Protein AF-A0A971UPS3-F1 (afdb_monomer)

Nearest PDB structures (foldseek):
  6zqg-assembly1_JL  TM=7.542E-01  e=6.978E-01  Saccharomyces cerevisiae S288C
  1p33-assembly1_A  TM=5.553E-01  e=1.503E+00  Leishmania tarentolae
  5gvx-assembly1_A  TM=5.054E-01  e=3.037E+00  Mycobacterium tuberculosis H37Rv
  3h4v-assembly1_D  TM=4.630E-01  e=6.543E+00  Leishmania major
  3h4v-assembly1_C  TM=4.692E-01  e=7.927E+00  Leishmania major

Structure (mmCIF, N/CA/C/O backbone):
data_AF-A0A971UPS3-F1
#
_entry.id   AF-A0A971UPS3-F1
#
loop_
_atom_site.group_PDB
_atom_site.id
_atom_site.type_symbol
_atom_site.label_atom_id
_atom_site.label_alt_id
_atom_site.label_comp_id
_atom_site.label_asym_id
_atom_site.label_entity_id
_atom_site.label_seq_id
_atom_site.pdbx_PDB_ins_code
_atom_site.Cartn_x
_atom_site.Cartn_y
_atom_site.Cartn_z
_atom_site.occupancy
_atom_site.B_iso_or_equiv
_atom_site.auth_seq_id
_atom_site.auth_comp_id
_atom_site.auth_asym_id
_atom_site.auth_atom_id
_atom_site.pdbx_PDB_model_num
ATOM 1 N N . MET A 1 1 ? -4.424 -15.829 -7.788 1.00 66.88 1 MET A N 1
ATOM 2 C CA . MET A 1 1 ? -3.510 -15.571 -6.658 1.00 66.88 1 MET A CA 1
ATOM 3 C C . MET A 1 1 ? -4.340 -14.920 -5.550 1.00 66.88 1 MET A C 1
ATOM 5 O O . MET A 1 1 ? -5.560 -14.908 -5.684 1.00 66.88 1 MET A O 1
ATOM 9 N N . ALA A 1 2 ? -3.751 -14.462 -4.441 1.00 88.00 2 ALA A N 1
ATOM 10 C CA . ALA A 1 2 ? -4.488 -13.628 -3.484 1.00 88.00 2 ALA A CA 1
ATOM 11 C C . ALA A 1 2 ? -4.676 -12.228 -4.086 1.00 88.00 2 ALA A C 1
ATOM 13 O O . ALA A 1 2 ? -3.744 -11.696 -4.679 1.00 88.00 2 ALA A O 1
ATOM 14 N N . SER A 1 3 ? -5.855 -11.630 -3.940 1.00 95.81 3 SER A N 1
ATOM 15 C CA . SER A 1 3 ? -6.110 -10.264 -4.401 1.00 95.81 3 SER A CA 1
ATOM 16 C C . SER A 1 3 ? -5.423 -9.245 -3.484 1.00 95.81 3 SER A C 1
ATOM 18 O O . SER A 1 3 ? -5.603 -9.269 -2.263 1.00 95.81 3 SER A O 1
ATOM 20 N N . VAL A 1 4 ? -4.629 -8.339 -4.063 1.00 97.50 4 VAL A N 1
ATOM 21 C CA . VAL A 1 4 ? -3.784 -7.408 -3.297 1.00 97.50 4 VAL A CA 1
ATOM 22 C C . VAL A 1 4 ? -4.166 -5.961 -3.584 1.00 97.50 4 VAL A C 1
ATOM 24 O O . VAL A 1 4 ? -4.222 -5.533 -4.736 1.00 97.50 4 VAL A O 1
ATOM 27 N N . ALA A 1 5 ? -4.371 -5.176 -2.529 1.00 97.69 5 ALA A N 1
ATOM 28 C CA . ALA A 1 5 ? -4.416 -3.721 -2.602 1.00 97.69 5 ALA A CA 1
ATOM 29 C C . ALA A 1 5 ? -3.093 -3.111 -2.133 1.00 97.69 5 ALA A C 1
ATOM 31 O O . ALA A 1 5 ? -2.608 -3.452 -1.056 1.00 97.69 5 ALA A O 1
ATOM 32 N N . ILE A 1 6 ? -2.546 -2.167 -2.900 1.00 97.62 6 ILE A N 1
ATOM 33 C CA . ILE A 1 6 ? -1.357 -1.392 -2.524 1.00 97.62 6 ILE A CA 1
ATOM 34 C C . ILE A 1 6 ? -1.739 0.070 -2.315 1.00 97.62 6 ILE A C 1
ATOM 36 O O . ILE A 1 6 ? -2.216 0.735 -3.231 1.00 97.62 6 ILE A O 1
ATOM 40 N N . LEU A 1 7 ? -1.483 0.581 -1.112 1.00 96.75 7 LEU A N 1
ATOM 41 C CA . LEU A 1 7 ? -1.609 1.987 -0.750 1.00 96.75 7 LEU A CA 1
ATOM 42 C C . LEU A 1 7 ? -0.218 2.549 -0.448 1.00 96.75 7 LEU A C 1
ATOM 44 O O . LEU A 1 7 ? 0.436 2.138 0.513 1.00 96.75 7 LEU A O 1
ATOM 48 N N . THR A 1 8 ? 0.209 3.549 -1.218 1.00 94.94 8 THR A N 1
ATOM 49 C CA . THR A 1 8 ? 1.500 4.236 -1.015 1.00 94.94 8 THR A CA 1
ATOM 50 C C . THR A 1 8 ? 1.432 5.400 -0.016 1.00 94.94 8 THR A C 1
ATOM 52 O O . THR A 1 8 ? 2.394 6.142 0.196 1.00 94.94 8 THR A O 1
ATOM 55 N N . SER A 1 9 ? 0.266 5.585 0.605 1.00 92.44 9 SER A N 1
ATOM 56 C CA . SER A 1 9 ? -0.029 6.630 1.578 1.00 92.44 9 SER A CA 1
ATOM 57 C C . SER A 1 9 ? -1.158 6.184 2.504 1.00 92.44 9 SER A C 1
ATOM 59 O O . SER A 1 9 ? -2.043 5.434 2.105 1.00 92.44 9 SER A O 1
ATOM 61 N N . THR A 1 10 ? -1.184 6.712 3.728 1.00 91.94 10 THR A N 1
ATOM 62 C CA . THR A 1 10 ? -2.309 6.531 4.660 1.00 91.94 10 THR A CA 1
ATOM 63 C C . THR A 1 10 ? -3.476 7.487 4.387 1.00 91.94 10 THR A C 1
ATOM 65 O O . THR A 1 10 ? -4.522 7.356 5.015 1.00 91.94 10 THR A O 1
ATOM 68 N N . SER A 1 11 ? -3.335 8.443 3.458 1.00 91.62 11 SER A N 1
ATOM 69 C CA . SER A 1 11 ? -4.358 9.461 3.145 1.00 91.62 11 SER A CA 1
ATOM 70 C C . SER A 1 11 ? -5.761 8.910 2.878 1.00 91.62 11 SER A C 1
ATOM 72 O O . SER A 1 11 ? -6.690 9.423 3.503 1.00 91.62 11 SER A O 1
ATOM 74 N N . PRO A 1 12 ? -5.939 7.840 2.080 1.00 91.50 12 PRO A N 1
ATOM 75 C CA . PRO A 1 12 ? -7.271 7.294 1.812 1.00 91.50 12 PRO A CA 1
ATOM 76 C C . PRO A 1 12 ? -7.968 6.740 3.067 1.00 91.50 12 PRO A C 1
ATOM 78 O O . PRO A 1 12 ? -9.193 6.696 3.143 1.00 91.50 12 PRO A O 1
ATOM 81 N N . LEU A 1 13 ? -7.189 6.363 4.087 1.00 92.12 13 LEU A N 1
ATOM 82 C CA . LEU A 1 13 ? -7.681 5.831 5.362 1.00 92.12 13 LEU A CA 1
ATOM 83 C C . LEU A 1 13 ? -7.949 6.925 6.402 1.00 92.12 13 LEU A C 1
ATOM 85 O O . LEU A 1 13 ? -8.331 6.620 7.528 1.00 92.12 13 LEU A O 1
ATOM 89 N N . ARG A 1 14 ? -7.725 8.200 6.078 1.00 89.50 14 ARG A N 1
ATOM 90 C CA . ARG A 1 14 ? -7.933 9.323 7.000 1.00 89.50 14 ARG A CA 1
ATOM 91 C C . ARG A 1 14 ? -9.199 10.084 6.639 1.00 89.50 14 ARG A C 1
ATOM 93 O O . ARG A 1 14 ? -9.585 10.150 5.478 1.00 89.50 14 ARG A O 1
ATOM 100 N N . LYS A 1 15 ? -9.827 10.681 7.647 1.00 89.12 15 LYS A N 1
ATOM 101 C CA . LYS A 1 15 ? -10.927 11.631 7.498 1.00 89.12 15 LYS A CA 1
ATOM 102 C C . LYS A 1 15 ? -10.721 12.782 8.468 1.00 89.12 15 LYS A C 1
ATOM 104 O O . LYS A 1 15 ? -10.575 12.562 9.673 1.00 89.12 15 LYS A O 1
ATOM 109 N N . THR A 1 16 ? -10.731 14.003 7.959 1.00 86.19 16 THR A N 1
ATOM 110 C CA . THR A 1 16 ? -10.730 15.195 8.799 1.00 86.19 16 THR A CA 1
ATOM 111 C C . THR A 1 16 ? -12.145 15.535 9.258 1.00 86.19 16 THR A C 1
ATOM 113 O O . THR A 1 16 ? -13.111 15.474 8.501 1.00 86.19 16 THR A O 1
ATOM 116 N N . SER A 1 17 ? -12.268 15.891 10.534 1.00 82.31 17 SER A N 1
ATOM 117 C CA . SER A 1 17 ? -13.485 16.402 11.157 1.00 82.31 17 SER A CA 1
ATOM 118 C C . SER A 1 17 ? -13.168 17.755 11.779 1.00 82.31 17 SER A C 1
ATOM 120 O O . SER A 1 17 ? -12.244 17.847 12.586 1.00 82.31 17 SER A O 1
ATOM 122 N N . SER A 1 18 ? -13.956 18.781 11.458 1.00 81.50 18 SER A N 1
ATOM 123 C CA . SER A 1 18 ? -13.909 20.072 12.149 1.00 81.50 18 SER A CA 1
ATOM 124 C C . SER A 1 18 ? -15.137 20.213 13.040 1.00 81.50 18 SER A C 1
ATOM 126 O O . SER A 1 18 ? -16.261 20.028 12.579 1.00 81.50 18 SER A O 1
ATOM 128 N N . GLN A 1 19 ? -14.929 20.489 14.326 1.00 75.19 19 GLN A N 1
ATOM 129 C CA . GLN A 1 19 ? -16.011 20.769 15.268 1.00 75.19 19 GLN A CA 1
ATOM 130 C C . GLN A 1 19 ? -15.560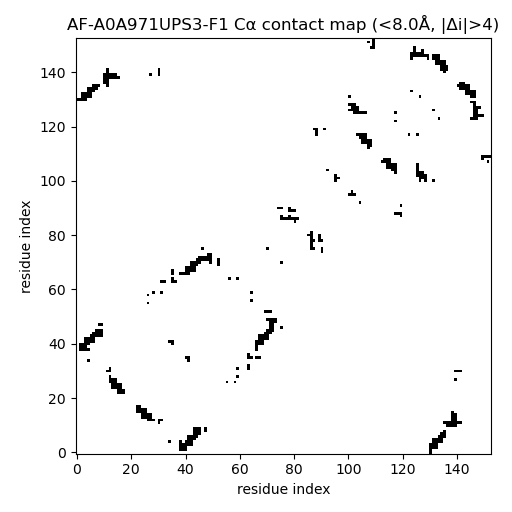 21.880 16.218 1.00 75.19 19 GLN A C 1
ATOM 132 O O . GLN A 1 19 ? -14.520 21.758 16.863 1.00 75.19 19 GLN A O 1
ATOM 137 N N . GLY A 1 20 ? -16.326 22.975 16.280 1.00 78.94 20 GLY A N 1
ATOM 138 C CA . GLY A 1 20 ? -16.027 24.112 17.160 1.00 78.94 20 GLY A CA 1
ATOM 139 C C . GLY A 1 20 ? -14.689 24.806 16.868 1.00 78.94 20 GLY A C 1
ATOM 140 O O . GLY A 1 20 ? -14.011 25.219 17.799 1.00 78.94 20 GLY A O 1
ATOM 141 N N . GLY A 1 21 ? -14.267 24.873 15.599 1.00 84.44 21 GLY A N 1
ATOM 142 C CA . GLY A 1 21 ? -12.988 25.481 15.199 1.00 84.44 21 GLY A CA 1
ATOM 143 C C . GLY A 1 21 ? -11.755 24.589 15.397 1.00 84.44 21 GLY A C 1
ATOM 144 O O . GLY A 1 21 ? -10.657 24.983 15.014 1.00 84.44 21 GLY A O 1
ATOM 145 N N . VAL A 1 22 ? -11.918 23.377 15.941 1.00 82.38 22 VAL A N 1
ATOM 146 C CA . VAL A 1 22 ? -10.832 22.401 16.091 1.00 82.38 22 VAL A CA 1
ATOM 147 C C . VAL A 1 22 ? -10.902 21.363 14.977 1.00 82.38 22 VAL A C 1
ATOM 149 O O . VAL A 1 22 ? -11.868 20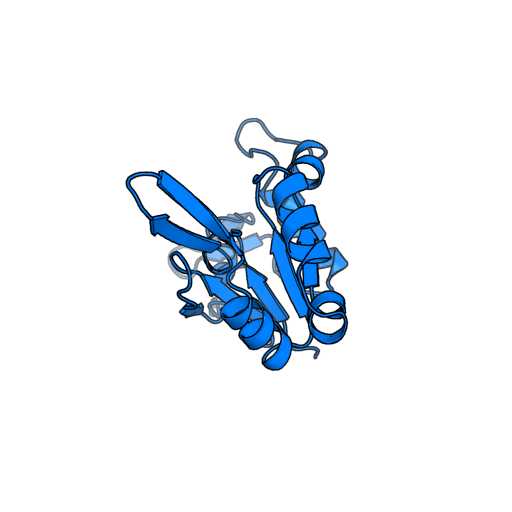.604 14.870 1.00 82.38 22 VAL A O 1
ATOM 152 N N . THR A 1 23 ? -9.833 21.285 14.190 1.00 82.69 23 THR A N 1
ATOM 153 C CA . THR A 1 23 ? -9.646 20.280 13.140 1.00 82.69 23 THR A CA 1
ATOM 154 C C . THR A 1 23 ? -8.948 19.050 13.717 1.00 82.69 23 THR A C 1
ATOM 156 O O . THR A 1 23 ? -7.835 19.144 14.229 1.00 82.69 23 THR A O 1
ATOM 159 N N . LYS A 1 24 ? -9.589 17.878 13.638 1.00 84.00 24 LYS A N 1
ATOM 160 C CA . LYS A 1 24 ? -9.014 16.591 14.059 1.00 84.00 24 LYS A CA 1
ATOM 161 C C . LYS A 1 24 ? -8.987 15.614 12.889 1.00 84.00 24 LYS A C 1
ATOM 163 O O . LYS A 1 24 ? -10.015 15.394 12.251 1.00 84.00 24 LYS A O 1
ATOM 168 N N . GLN A 1 25 ? -7.842 14.976 12.660 1.00 82.12 25 GLN A N 1
ATOM 169 C CA . GLN A 1 25 ? -7.757 13.807 11.784 1.00 82.12 25 GLN A CA 1
ATOM 170 C C . GLN A 1 25 ? -8.181 12.552 12.548 1.00 82.12 25 GLN A C 1
ATOM 172 O O . GLN A 1 25 ? -7.775 12.338 13.690 1.00 82.12 25 GLN A O 1
ATOM 177 N N . ARG A 1 26 ? -9.019 11.729 11.918 1.00 87.31 26 ARG A N 1
ATOM 178 C CA . ARG A 1 26 ? -9.491 10.442 12.437 1.00 87.31 26 ARG A CA 1
ATOM 179 C C . ARG A 1 26 ? -9.292 9.350 11.391 1.00 87.31 26 ARG A C 1
ATOM 181 O O . ARG A 1 26 ? -9.195 9.633 10.197 1.00 87.31 26 ARG A O 1
ATOM 188 N N . LEU A 1 27 ? -9.255 8.100 11.843 1.00 90.12 27 LEU A N 1
ATOM 189 C CA . LEU A 1 27 ? -9.316 6.934 10.967 1.00 90.12 27 LEU A CA 1
ATOM 190 C C . LEU A 1 27 ? -10.698 6.852 10.308 1.00 90.12 27 LEU A C 1
ATOM 192 O O . LEU A 1 27 ? -11.722 6.929 10.987 1.00 90.12 27 LEU A O 1
ATOM 196 N N . ASN A 1 28 ? -10.722 6.661 8.995 1.00 92.19 28 ASN A N 1
ATOM 197 C CA . ASN A 1 28 ? -11.921 6.287 8.267 1.00 92.19 28 ASN A CA 1
ATOM 198 C C . ASN A 1 28 ? -12.091 4.761 8.332 1.00 92.19 28 ASN A C 1
ATOM 200 O O . ASN A 1 28 ? -11.529 4.028 7.518 1.00 92.19 28 ASN A O 1
ATOM 204 N N . ILE A 1 29 ? -12.830 4.295 9.342 1.00 91.62 29 ILE A N 1
ATOM 205 C CA . ILE A 1 29 ? -13.071 2.864 9.570 1.00 91.62 29 ILE A CA 1
ATOM 206 C C . ILE A 1 29 ? -13.818 2.246 8.384 1.00 91.62 29 ILE A C 1
ATOM 208 O O . ILE A 1 29 ? -13.446 1.158 7.956 1.00 91.62 29 ILE A O 1
ATOM 212 N N . ASP A 1 30 ? -14.791 2.953 7.807 1.00 91.94 30 ASP A N 1
ATOM 213 C CA . ASP A 1 30 ? -15.592 2.447 6.688 1.00 91.94 30 ASP A CA 1
ATOM 214 C C . ASP A 1 30 ? -14.719 2.167 5.461 1.00 91.94 30 ASP A C 1
ATOM 216 O O . ASP A 1 30 ? -14.786 1.084 4.884 1.00 91.94 30 ASP A O 1
ATOM 220 N N . ALA A 1 31 ? -13.825 3.098 5.110 1.00 93.44 31 ALA A N 1
ATOM 221 C CA . ALA A 1 31 ? -12.882 2.904 4.008 1.00 93.44 31 ALA A CA 1
ATOM 222 C C . ALA A 1 31 ? -11.931 1.722 4.263 1.00 93.44 31 ALA A C 1
ATOM 224 O O . ALA A 1 31 ? -11.594 0.975 3.343 1.00 93.44 31 ALA A O 1
ATOM 225 N N . ALA A 1 32 ? -11.504 1.530 5.513 1.00 93.94 32 ALA A N 1
ATOM 226 C CA . ALA A 1 32 ? -10.629 0.421 5.856 1.00 93.94 32 ALA A CA 1
ATOM 227 C C . ALA A 1 32 ? -11.353 -0.938 5.829 1.00 93.94 32 ALA A C 1
ATOM 229 O O . ALA A 1 32 ? -10.803 -1.927 5.347 1.00 93.94 32 ALA A O 1
ATOM 230 N N . ILE A 1 33 ? -12.604 -0.994 6.291 1.00 94.94 33 ILE A N 1
ATOM 231 C CA . ILE A 1 33 ? -13.437 -2.197 6.178 1.00 94.94 33 ILE A CA 1
ATOM 232 C C . ILE A 1 33 ? -13.719 -2.499 4.705 1.00 94.94 33 ILE A C 1
ATOM 234 O O . ILE A 1 33 ? -13.518 -3.628 4.281 1.00 94.94 33 ILE A O 1
ATOM 238 N N . GLN A 1 34 ? -14.060 -1.493 3.896 1.00 95.25 34 GLN A N 1
ATOM 239 C CA . GLN A 1 34 ? -14.310 -1.671 2.464 1.00 95.25 34 GLN A CA 1
ATOM 240 C C . GLN A 1 34 ? -13.104 -2.271 1.726 1.00 95.25 34 GLN A C 1
ATOM 242 O O . GLN A 1 34 ? -13.265 -3.115 0.843 1.00 95.25 34 GLN A O 1
ATOM 247 N N . LEU A 1 35 ? -11.886 -1.844 2.072 1.00 96.19 35 LEU A N 1
ATOM 248 C CA . LEU A 1 35 ? -10.665 -2.432 1.523 1.00 96.19 35 LEU A CA 1
ATOM 249 C C . LEU A 1 35 ? -10.450 -3.856 2.021 1.00 96.19 35 LEU A C 1
ATOM 251 O O . LEU A 1 35 ? -10.132 -4.727 1.215 1.00 96.19 35 LEU A O 1
ATOM 255 N N . ALA A 1 36 ? -10.645 -4.094 3.318 1.00 96.31 36 ALA A N 1
ATOM 256 C CA . ALA A 1 36 ? -10.550 -5.432 3.866 1.00 96.31 36 ALA A CA 1
ATOM 257 C C . ALA A 1 36 ? -11.547 -6.375 3.192 1.00 96.31 36 ALA A C 1
ATOM 259 O O . ALA A 1 36 ? -11.143 -7.448 2.795 1.00 96.31 36 ALA A O 1
ATOM 260 N N . ASP A 1 37 ? -12.802 -5.992 2.986 1.00 96.12 37 ASP A N 1
ATOM 261 C CA . ASP A 1 37 ? -13.809 -6.869 2.380 1.00 96.12 37 ASP A CA 1
ATOM 262 C C . ASP A 1 37 ? -13.505 -7.192 0.911 1.00 96.12 37 ASP A C 1
ATOM 264 O O . ASP A 1 37 ? -13.796 -8.295 0.448 1.00 96.12 37 ASP A O 1
ATOM 268 N N . LYS A 1 38 ? -12.892 -6.249 0.185 1.00 96.62 38 LYS A N 1
ATOM 269 C CA . LYS A 1 38 ? -12.618 -6.369 -1.253 1.00 96.62 38 LYS A CA 1
ATOM 270 C C . LYS A 1 38 ? -11.327 -7.123 -1.588 1.00 96.62 38 LYS A C 1
ATOM 272 O O . LYS A 1 38 ? -11.236 -7.662 -2.687 1.00 96.62 38 LYS A O 1
ATOM 277 N N . PHE A 1 39 ? -10.340 -7.124 -0.695 1.00 97.50 39 PHE A N 1
ATOM 278 C CA . PHE A 1 39 ? -9.011 -7.679 -0.962 1.00 97.50 39 PHE A CA 1
ATOM 279 C C . PHE A 1 39 ? -8.590 -8.681 0.110 1.00 97.50 39 PHE A C 1
ATOM 281 O O . PHE A 1 39 ? -8.926 -8.538 1.286 1.00 97.50 39 PHE A O 1
ATOM 288 N N . ASP A 1 40 ? -7.814 -9.685 -0.285 1.00 97.19 40 ASP A N 1
ATOM 289 C CA . ASP A 1 40 ? -7.258 -10.674 0.642 1.00 97.19 40 ASP A CA 1
ATOM 290 C C . ASP A 1 40 ? -6.101 -10.080 1.455 1.00 97.19 40 ASP A C 1
ATOM 292 O O . ASP A 1 40 ? -5.946 -10.367 2.646 1.00 97.19 40 ASP A O 1
ATOM 296 N N . VAL A 1 41 ? -5.308 -9.213 0.814 1.00 97.88 41 VAL A N 1
ATOM 297 C CA . VAL A 1 41 ? -4.184 -8.498 1.425 1.00 97.88 41 VAL A CA 1
ATOM 298 C C . VAL A 1 41 ? -4.265 -7.011 1.096 1.00 97.88 41 VAL A C 1
ATOM 300 O O . VAL A 1 41 ? -4.432 -6.618 -0.057 1.00 97.88 41 VAL A O 1
ATOM 303 N N . VAL A 1 42 ? -4.092 -6.166 2.112 1.00 98.00 42 VAL A N 1
ATOM 304 C CA . VAL A 1 42 ? -4.007 -4.709 1.973 1.00 98.00 42 VAL A CA 1
ATOM 305 C C . VAL A 1 42 ? -2.652 -4.241 2.488 1.00 98.00 42 VAL A C 1
ATOM 307 O O . VAL A 1 42 ? -2.407 -4.189 3.693 1.00 98.00 42 VAL A O 1
ATOM 310 N N . ILE A 1 43 ? -1.758 -3.893 1.570 1.00 98.12 43 ILE A N 1
ATOM 311 C CA . ILE A 1 43 ? -0.434 -3.356 1.870 1.00 98.12 43 ILE A CA 1
ATOM 312 C C . ILE A 1 43 ? -0.550 -1.840 1.963 1.00 98.12 43 ILE A C 1
ATOM 314 O O . ILE A 1 43 ? -0.961 -1.182 1.009 1.00 98.12 43 ILE A O 1
ATOM 318 N N . VAL A 1 44 ? -0.165 -1.270 3.100 1.00 97.31 44 VAL A N 1
ATOM 319 C CA . VAL A 1 44 ? -0.109 0.180 3.291 1.00 97.31 44 VAL A CA 1
ATOM 320 C C . VAL A 1 44 ? 1.289 0.541 3.749 1.00 97.31 44 VAL A C 1
ATOM 322 O O . VAL A 1 44 ? 1.707 0.170 4.849 1.00 97.31 44 VAL A O 1
ATOM 325 N N . ALA A 1 45 ? 2.005 1.288 2.917 1.00 96.31 45 ALA A N 1
ATOM 326 C CA . ALA A 1 45 ? 3.361 1.694 3.228 1.00 96.31 45 ALA A CA 1
ATOM 327 C C . ALA A 1 45 ? 3.601 3.158 2.882 1.00 96.31 45 ALA A C 1
ATOM 329 O O . ALA A 1 45 ? 3.214 3.631 1.817 1.00 96.31 45 ALA A O 1
ATOM 330 N N . SER A 1 46 ? 4.216 3.899 3.803 1.00 92.88 46 SER A N 1
ATOM 331 C CA . SER A 1 46 ? 4.614 5.290 3.571 1.00 92.88 46 SER A CA 1
ATOM 332 C C . SER A 1 46 ? 5.644 5.762 4.599 1.00 92.88 46 SER A C 1
ATOM 334 O O . SER A 1 46 ? 5.912 5.084 5.586 1.00 92.88 46 SER A O 1
ATOM 336 N N . THR A 1 47 ? 6.171 6.973 4.416 1.00 91.88 47 THR A N 1
ATOM 337 C CA . THR A 1 47 ? 7.082 7.633 5.371 1.00 91.88 47 THR A CA 1
ATOM 338 C C . THR A 1 47 ? 6.360 8.328 6.538 1.00 91.88 47 THR A C 1
ATOM 340 O O . THR A 1 47 ? 6.980 9.068 7.316 1.00 91.88 47 THR A O 1
ATOM 343 N N . ALA A 1 48 ? 5.048 8.106 6.687 1.00 91.25 48 ALA A N 1
ATOM 344 C CA . ALA A 1 48 ? 4.302 8.524 7.870 1.00 91.25 48 ALA A CA 1
ATOM 345 C C . ALA A 1 48 ? 4.883 7.877 9.140 1.00 91.25 48 ALA A C 1
ATOM 347 O O . ALA A 1 48 ? 5.470 6.798 9.085 1.00 91.25 48 ALA A O 1
ATOM 348 N N . ALA A 1 49 ? 4.738 8.561 10.275 1.00 92.62 49 ALA A N 1
ATOM 349 C CA . ALA A 1 49 ? 5.243 8.077 11.557 1.00 92.62 49 ALA A CA 1
ATOM 350 C C . ALA A 1 49 ? 4.619 6.714 11.914 1.00 92.62 49 ALA A C 1
ATOM 352 O O . ALA A 1 49 ? 3.449 6.476 11.599 1.00 92.62 49 ALA A O 1
ATOM 353 N N . ASP A 1 50 ? 5.392 5.825 12.540 1.00 93.62 50 ASP A N 1
ATOM 354 C CA . ASP A 1 50 ? 4.962 4.450 12.833 1.00 93.62 50 ASP A CA 1
ATOM 355 C C . ASP A 1 50 ? 3.720 4.426 13.739 1.00 93.62 50 ASP A C 1
ATOM 357 O O . ASP A 1 50 ? 2.829 3.596 13.565 1.00 93.62 50 ASP A O 1
ATOM 361 N N . GLU A 1 51 ? 3.582 5.426 14.611 1.00 93.94 51 GLU A N 1
ATOM 362 C CA . GLU A 1 51 ? 2.435 5.614 15.498 1.00 93.94 51 GLU A CA 1
ATOM 363 C C . GLU A 1 51 ? 1.116 5.768 14.729 1.00 93.94 51 GLU A C 1
ATOM 365 O O . GLU A 1 51 ? 0.059 5.391 15.236 1.00 93.94 51 GLU A O 1
ATOM 370 N N . VAL A 1 52 ? 1.150 6.289 13.495 1.00 91.38 52 VAL A N 1
ATOM 371 C CA . VAL A 1 52 ? -0.038 6.365 12.629 1.00 91.38 52 VAL A CA 1
ATOM 372 C C . VAL A 1 52 ? -0.509 4.961 12.266 1.00 91.38 52 VAL A C 1
ATOM 374 O O . VAL A 1 52 ? -1.704 4.679 12.312 1.00 91.38 52 VAL A O 1
ATOM 377 N N . PHE A 1 53 ? 0.417 4.067 11.929 1.00 93.81 53 PHE A N 1
ATOM 378 C CA . PHE A 1 53 ? 0.105 2.689 11.563 1.00 93.81 53 PHE A CA 1
ATOM 379 C C . PHE A 1 53 ? -0.337 1.871 12.773 1.00 93.81 53 PHE A C 1
ATOM 381 O O . PHE A 1 53 ? -1.335 1.156 12.687 1.00 93.81 53 PHE A O 1
ATOM 388 N N . ASP A 1 54 ? 0.325 2.048 13.916 1.00 94.25 54 ASP A N 1
ATOM 389 C CA . ASP A 1 54 ? -0.097 1.452 15.185 1.00 94.25 54 ASP A CA 1
ATOM 390 C C . ASP A 1 54 ? -1.505 1.905 15.573 1.00 94.25 54 ASP A C 1
ATOM 392 O O . ASP A 1 54 ? -2.340 1.091 15.984 1.00 94.25 54 ASP A O 1
ATOM 396 N N . HIS A 1 55 ? -1.797 3.199 15.413 1.00 92.25 55 HIS A N 1
ATOM 397 C CA . HIS A 1 55 ? -3.123 3.743 15.658 1.00 92.25 55 HIS A CA 1
ATOM 398 C C . HIS A 1 55 ? -4.165 3.109 14.732 1.00 92.25 55 HIS A C 1
ATOM 400 O O . HIS A 1 55 ? -5.218 2.688 15.213 1.00 92.25 55 HIS A O 1
ATOM 406 N N . ILE A 1 56 ? -3.876 2.981 13.432 1.00 92.38 56 ILE A N 1
ATOM 407 C CA . ILE A 1 56 ? -4.773 2.305 12.486 1.00 92.38 56 ILE A CA 1
ATOM 408 C C . ILE A 1 56 ? -5.004 0.859 12.935 1.00 92.38 56 ILE A C 1
ATOM 410 O O . ILE A 1 56 ? -6.143 0.459 13.168 1.00 92.38 56 ILE A O 1
ATOM 414 N N . ALA A 1 57 ? -3.932 0.089 13.127 1.00 94.06 57 ALA A N 1
ATOM 415 C CA . ALA A 1 57 ? -4.008 -1.323 13.474 1.00 94.06 57 ALA A CA 1
ATOM 416 C C . ALA A 1 57 ? -4.841 -1.561 14.739 1.00 94.06 57 ALA A C 1
ATOM 418 O O . ALA A 1 57 ? -5.710 -2.430 14.738 1.00 94.06 57 ALA A O 1
ATOM 419 N N . ARG A 1 58 ? -4.634 -0.772 15.802 1.00 94.31 58 ARG A N 1
ATOM 420 C CA . ARG A 1 58 ? -5.356 -0.922 17.079 1.00 94.31 58 ARG A CA 1
ATOM 421 C C . ARG A 1 58 ? -6.853 -0.634 16.969 1.00 94.31 58 ARG A C 1
ATOM 423 O O . ARG A 1 58 ? -7.620 -1.279 17.680 1.00 94.31 58 ARG A O 1
ATOM 430 N N . ASN A 1 59 ? -7.255 0.277 16.084 1.00 93.75 59 ASN A N 1
ATOM 431 C CA . ASN A 1 59 ? -8.648 0.704 15.928 1.00 93.75 59 ASN A CA 1
ATOM 432 C C . ASN A 1 59 ? -9.429 -0.090 14.867 1.00 93.75 59 ASN A C 1
ATOM 434 O O . ASN A 1 59 ? -10.648 0.034 14.795 1.00 93.75 59 ASN A O 1
ATOM 438 N N . LEU A 1 60 ? -8.766 -0.931 14.064 1.00 93.69 60 LEU A N 1
ATOM 439 C CA . LEU A 1 60 ? -9.457 -1.816 13.125 1.00 93.69 60 LEU A CA 1
ATOM 440 C C . LEU A 1 60 ? -10.085 -3.029 13.831 1.00 93.69 60 LEU A C 1
ATOM 442 O O . LEU A 1 60 ? -9.426 -3.630 14.694 1.00 93.69 60 LEU A O 1
ATOM 446 N N . PRO A 1 61 ? -11.289 -3.471 13.411 1.00 93.50 61 PRO A N 1
ATOM 447 C CA . PRO A 1 61 ? -11.834 -4.771 13.793 1.00 93.50 61 PRO A CA 1
ATOM 448 C C . PRO A 1 61 ? -10.845 -5.896 13.481 1.00 93.50 61 PRO A C 1
ATOM 450 O O . PRO A 1 61 ? -10.134 -5.846 12.475 1.00 93.50 61 PRO A O 1
ATOM 453 N N . ARG A 1 62 ? -10.807 -6.940 14.319 1.00 94.06 62 ARG A N 1
ATOM 454 C CA . ARG A 1 62 ? -9.852 -8.054 14.160 1.00 94.06 62 ARG A CA 1
ATOM 455 C C . ARG A 1 62 ? -9.935 -8.701 12.771 1.00 94.06 62 ARG A C 1
ATOM 457 O O . ARG A 1 62 ? -8.896 -8.998 12.194 1.00 94.06 62 ARG A O 1
ATOM 464 N N . SER A 1 63 ? -11.145 -8.877 12.241 1.00 93.44 63 SER A N 1
ATOM 465 C CA . SER A 1 63 ? -11.406 -9.456 10.914 1.00 93.44 63 SER A CA 1
ATOM 466 C C . SER A 1 63 ? -10.814 -8.639 9.763 1.00 93.44 63 SER A C 1
ATOM 468 O O . SER A 1 63 ? -10.313 -9.219 8.805 1.00 93.44 63 SER A O 1
ATOM 470 N N . ALA A 1 64 ? -10.823 -7.309 9.867 1.00 95.31 64 ALA A N 1
ATOM 471 C CA . ALA A 1 64 ? -10.181 -6.434 8.893 1.00 95.31 64 ALA A CA 1
ATOM 472 C C . ALA A 1 64 ? -8.662 -6.412 9.103 1.00 95.31 64 ALA A C 1
ATOM 474 O O . ALA A 1 64 ? -7.893 -6.604 8.166 1.00 95.31 64 ALA A O 1
ATOM 475 N N . ARG A 1 65 ? -8.219 -6.255 10.358 1.00 95.38 65 ARG A N 1
ATOM 476 C CA . ARG A 1 65 ? -6.808 -6.115 10.750 1.00 95.38 65 ARG A CA 1
ATOM 477 C C . ARG A 1 65 ? -5.909 -7.219 10.197 1.00 95.38 65 ARG A C 1
ATOM 479 O O . ARG A 1 65 ? -4.800 -6.925 9.770 1.00 95.38 65 ARG A O 1
ATOM 486 N N . ILE A 1 66 ? -6.374 -8.470 10.182 1.00 96.25 66 ILE A N 1
ATOM 487 C CA . ILE A 1 66 ? -5.582 -9.612 9.688 1.00 96.25 66 ILE A CA 1
ATOM 488 C C . ILE A 1 66 ? -5.215 -9.510 8.201 1.00 96.25 66 ILE A C 1
ATOM 490 O O . ILE A 1 66 ? -4.231 -10.126 7.783 1.00 96.25 66 ILE A O 1
ATOM 494 N N . ARG A 1 67 ? -5.964 -8.726 7.417 1.00 97.38 67 ARG A N 1
ATOM 495 C CA . ARG A 1 67 ? -5.714 -8.507 5.986 1.00 97.38 67 ARG A CA 1
ATOM 496 C C . ARG A 1 67 ? -4.674 -7.415 5.736 1.00 97.38 67 ARG A C 1
ATOM 498 O O . ARG A 1 67 ? -4.074 -7.374 4.670 1.00 97.38 67 ARG A O 1
ATOM 505 N N . TYR A 1 68 ? -4.420 -6.553 6.719 1.00 97.75 68 TYR A N 1
ATOM 506 C CA . TYR A 1 68 ? -3.502 -5.429 6.567 1.00 97.75 68 TYR A CA 1
ATOM 507 C C . TYR A 1 68 ? -2.040 -5.811 6.806 1.00 97.75 68 TYR A C 1
ATOM 509 O O . TYR A 1 68 ? -1.709 -6.598 7.698 1.00 97.75 68 TYR A O 1
ATOM 517 N N . ARG A 1 69 ? -1.153 -5.200 6.021 1.00 97.75 69 ARG A N 1
ATOM 518 C CA . ARG A 1 69 ? 0.303 -5.210 6.190 1.00 97.75 69 ARG A CA 1
ATOM 519 C C . ARG A 1 69 ? 0.780 -3.763 6.212 1.00 97.75 69 ARG A C 1
ATOM 521 O O . ARG A 1 69 ? 0.557 -3.026 5.254 1.00 97.75 69 ARG A O 1
ATOM 528 N N . PHE A 1 70 ? 1.379 -3.350 7.325 1.00 97.12 70 PHE A N 1
ATOM 529 C CA . PHE A 1 70 ? 1.762 -1.962 7.564 1.00 97.12 70 PHE A CA 1
ATOM 530 C C . PHE A 1 70 ? 3.277 -1.803 7.562 1.00 97.12 70 PHE A C 1
ATOM 532 O O . PHE A 1 70 ? 3.975 -2.518 8.277 1.00 97.12 70 PHE A O 1
ATOM 539 N N . TYR A 1 71 ? 3.760 -0.828 6.798 1.00 96.62 71 TYR A N 1
ATOM 540 C CA . TYR A 1 71 ? 5.179 -0.500 6.698 1.00 96.62 71 TYR A CA 1
ATOM 541 C C . TYR A 1 71 ? 5.360 1.013 6.862 1.00 96.62 71 TYR A C 1
ATOM 543 O O . TYR A 1 71 ? 5.085 1.796 5.949 1.00 96.62 71 TYR A O 1
ATOM 551 N N . GLY A 1 72 ? 5.767 1.429 8.060 1.00 94.31 72 GLY A N 1
ATOM 552 C CA . GLY A 1 72 ? 5.924 2.839 8.405 1.00 94.31 72 GLY A CA 1
ATOM 553 C C . GLY A 1 72 ? 7.330 3.388 8.195 1.00 94.31 72 GLY A C 1
ATOM 554 O O . GLY A 1 72 ? 8.200 2.750 7.597 1.00 94.31 72 GLY A O 1
ATOM 555 N N . ARG A 1 73 ? 7.561 4.608 8.684 1.00 94.19 73 ARG A N 1
ATOM 556 C CA . ARG A 1 73 ? 8.824 5.339 8.528 1.00 94.19 73 ARG A CA 1
ATOM 557 C C . ARG A 1 73 ? 10.050 4.525 8.931 1.00 94.19 73 ARG A C 1
ATOM 559 O O . ARG A 1 73 ? 11.039 4.565 8.199 1.00 94.19 73 ARG A O 1
ATOM 566 N N . SER A 1 74 ? 10.019 3.805 10.055 1.00 93.06 74 SER A N 1
ATOM 567 C CA . SER A 1 74 ? 11.202 3.057 10.511 1.00 93.06 74 SER A CA 1
ATOM 568 C C . SER A 1 74 ? 11.593 1.922 9.568 1.00 93.06 74 SER A C 1
ATOM 570 O O . SER A 1 74 ? 12.770 1.564 9.511 1.00 93.06 74 SER A O 1
ATOM 572 N N . PHE A 1 75 ? 10.644 1.379 8.799 1.00 93.62 75 PHE A N 1
ATOM 573 C CA . PHE A 1 75 ? 10.941 0.381 7.778 1.00 93.62 75 PHE A CA 1
ATOM 574 C C . PHE A 1 75 ? 11.792 0.981 6.653 1.00 93.62 75 PHE A C 1
ATOM 576 O O . PHE A 1 75 ? 12.814 0.404 6.282 1.00 93.62 75 PHE A O 1
ATOM 583 N N . PHE A 1 76 ? 11.406 2.156 6.151 1.00 90.69 76 PHE A N 1
ATOM 584 C CA . PHE A 1 76 ? 12.127 2.845 5.076 1.00 90.69 76 PHE A CA 1
ATOM 585 C C . PHE A 1 76 ? 13.466 3.426 5.544 1.00 90.69 76 PHE A C 1
ATOM 587 O O . PHE A 1 76 ? 14.450 3.343 4.819 1.00 90.69 76 PHE A O 1
ATOM 594 N N . ALA A 1 77 ? 13.542 3.931 6.780 1.00 86.81 77 ALA A N 1
ATOM 595 C CA . ALA A 1 77 ? 14.764 4.520 7.336 1.00 86.81 77 ALA A CA 1
ATOM 596 C C . ALA A 1 77 ? 15.945 3.533 7.443 1.00 86.81 77 ALA A C 1
ATOM 598 O O . ALA A 1 77 ? 17.097 3.951 7.499 1.00 86.81 77 ALA A O 1
ATOM 599 N N . LYS A 1 78 ? 15.672 2.223 7.482 1.00 79.38 78 LYS A N 1
ATOM 600 C CA . LYS A 1 78 ? 16.695 1.165 7.560 1.00 79.38 78 LYS A CA 1
ATOM 601 C C . LYS A 1 78 ? 17.264 0.759 6.196 1.00 79.38 78 LYS A C 1
ATOM 603 O O . LYS A 1 78 ? 18.137 -0.107 6.142 1.00 79.38 78 LYS A O 1
ATOM 608 N N . ARG A 1 79 ? 16.751 1.307 5.092 1.00 79.94 79 ARG A N 1
ATOM 609 C CA . ARG A 1 79 ? 17.130 0.905 3.731 1.00 79.94 79 ARG A CA 1
ATOM 610 C C . ARG A 1 79 ? 18.228 1.819 3.196 1.00 79.94 79 ARG A C 1
ATOM 612 O O . ARG A 1 79 ? 18.249 3.010 3.490 1.00 79.94 79 ARG A O 1
ATOM 619 N N . ARG A 1 80 ? 19.169 1.242 2.440 1.00 65.06 80 ARG A N 1
ATOM 620 C CA . ARG A 1 80 ? 20.260 1.998 1.810 1.00 65.06 80 ARG A CA 1
ATOM 621 C C . ARG A 1 80 ? 19.663 3.022 0.846 1.00 65.06 80 ARG A C 1
ATOM 623 O O . ARG A 1 80 ? 18.938 2.646 -0.067 1.00 65.06 80 ARG A O 1
ATOM 630 N N . SER A 1 81 ? 19.999 4.288 1.056 1.00 60.41 81 SER A N 1
ATOM 631 C CA . SER A 1 81 ? 19.781 5.367 0.101 1.00 60.41 81 SER A CA 1
ATOM 632 C C . SER A 1 81 ? 21.035 5.520 -0.754 1.00 60.41 81 SER A C 1
ATOM 634 O O . SER A 1 81 ? 22.090 5.888 -0.230 1.00 60.41 81 SER A O 1
ATOM 636 N N . ASP A 1 82 ? 20.939 5.266 -2.057 1.00 60.59 82 ASP A N 1
ATOM 637 C CA . ASP A 1 82 ? 21.883 5.880 -2.993 1.00 60.59 82 ASP A CA 1
ATOM 638 C C . ASP A 1 82 ? 21.657 7.403 -2.969 1.00 60.59 82 ASP A C 1
ATOM 640 O O . ASP A 1 82 ? 20.590 7.863 -2.566 1.00 60.59 82 ASP A O 1
ATOM 644 N N . ALA A 1 83 ? 22.619 8.214 -3.421 1.00 58.97 83 ALA A N 1
ATOM 645 C CA . ALA A 1 83 ? 22.539 9.683 -3.337 1.00 58.97 83 ALA A CA 1
ATOM 646 C C . ALA A 1 83 ? 21.261 10.309 -3.958 1.00 58.97 83 ALA A C 1
ATOM 648 O O . ALA A 1 83 ? 20.950 11.461 -3.669 1.00 58.97 83 ALA A O 1
ATOM 649 N N . ASN A 1 84 ? 20.518 9.549 -4.775 1.00 61.03 84 ASN A N 1
ATOM 650 C CA . ASN A 1 84 ? 19.291 9.963 -5.461 1.00 61.03 84 ASN A CA 1
ATOM 651 C C . ASN A 1 84 ? 18.018 9.184 -5.046 1.00 61.03 84 ASN A C 1
ATOM 653 O O . ASN A 1 84 ? 16.952 9.457 -5.599 1.00 61.03 84 ASN A O 1
ATOM 657 N N . ASP A 1 85 ? 18.093 8.224 -4.114 1.00 66.25 85 ASP A N 1
ATOM 658 C CA . ASP A 1 85 ? 16.934 7.468 -3.604 1.00 66.25 85 ASP A CA 1
ATOM 659 C C . ASP A 1 85 ? 16.808 7.688 -2.097 1.00 66.25 85 ASP A C 1
ATOM 661 O O . ASP A 1 85 ? 17.737 7.413 -1.353 1.00 66.25 85 ASP A O 1
ATOM 665 N N . ASP A 1 86 ? 15.647 8.123 -1.613 1.00 72.69 86 ASP A N 1
ATOM 666 C CA . ASP A 1 86 ? 15.391 8.315 -0.177 1.00 72.69 86 ASP A CA 1
ATOM 667 C C . ASP A 1 86 ? 15.081 6.996 0.560 1.00 72.69 86 ASP A C 1
ATOM 669 O O . ASP A 1 86 ? 14.400 6.975 1.587 1.00 72.69 86 ASP A O 1
ATOM 673 N N . GLY A 1 87 ? 15.577 5.884 0.010 1.00 82.62 87 GLY A N 1
ATOM 674 C CA . GLY A 1 87 ? 15.388 4.517 0.485 1.00 82.62 87 GLY A CA 1
ATOM 675 C C . GLY A 1 87 ? 14.003 3.943 0.182 1.00 82.62 87 GLY A C 1
ATOM 676 O O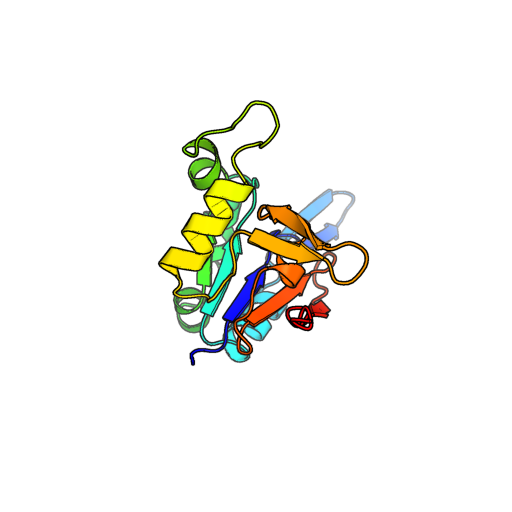 . GLY A 1 87 ? 13.742 2.777 0.498 1.00 82.62 87 GLY A O 1
ATOM 677 N N . ARG A 1 88 ? 13.093 4.721 -0.424 1.00 90.31 88 ARG A N 1
ATOM 678 C CA . ARG A 1 88 ? 11.732 4.261 -0.719 1.00 90.31 88 ARG A CA 1
ATOM 679 C C . ARG A 1 88 ? 11.699 3.239 -1.835 1.00 90.31 88 ARG A C 1
ATOM 681 O O . ARG A 1 88 ? 10.937 2.287 -1.690 1.00 90.31 88 ARG A O 1
ATOM 688 N N . SER A 1 89 ? 12.495 3.382 -2.895 1.00 91.75 89 SER A N 1
ATOM 689 C CA . SER A 1 89 ? 12.489 2.379 -3.967 1.00 91.75 89 SER A CA 1
ATOM 690 C C . SER A 1 89 ? 12.953 1.025 -3.434 1.00 91.75 89 SER A C 1
ATOM 692 O O . SER A 1 89 ? 12.192 0.064 -3.509 1.00 91.75 89 SER A O 1
ATOM 694 N N . SER A 1 90 ? 14.099 0.975 -2.748 1.00 91.12 90 SER A N 1
ATOM 695 C CA . SER A 1 90 ? 14.580 -0.258 -2.102 1.00 91.12 90 SER A CA 1
ATOM 696 C C . SER A 1 90 ? 13.598 -0.827 -1.061 1.00 91.12 90 SER A C 1
ATOM 698 O O . SER A 1 90 ? 13.395 -2.044 -0.962 1.00 91.12 90 SER A O 1
ATOM 700 N N . GLY A 1 91 ? 12.949 0.045 -0.280 1.00 93.81 91 GLY A N 1
ATOM 701 C CA . GLY A 1 91 ? 11.905 -0.361 0.659 1.00 93.81 91 GLY A CA 1
ATOM 702 C C . GLY A 1 91 ? 10.722 -1.026 -0.041 1.00 93.81 91 GLY A C 1
ATOM 703 O O . GLY A 1 91 ? 10.291 -2.100 0.374 1.00 93.81 91 GLY A O 1
ATOM 704 N N . TRP A 1 92 ? 10.229 -0.432 -1.124 1.00 95.44 92 TRP A N 1
ATOM 705 C CA . TRP A 1 92 ? 9.120 -0.983 -1.896 1.00 95.44 92 TRP A CA 1
ATOM 706 C C . TRP A 1 92 ? 9.472 -2.281 -2.611 1.00 95.44 92 TRP A C 1
ATOM 708 O O . TRP A 1 92 ? 8.678 -3.210 -2.534 1.00 95.44 92 TRP A O 1
ATOM 718 N N . GLU A 1 93 ? 10.657 -2.406 -3.210 1.00 94.88 93 GLU A N 1
ATOM 719 C CA . GLU A 1 93 ? 11.119 -3.684 -3.774 1.00 94.88 93 GLU A CA 1
ATOM 720 C C . GLU A 1 93 ? 11.084 -4.800 -2.720 1.00 94.88 93 GLU A C 1
ATOM 722 O O . GLU A 1 93 ? 10.608 -5.905 -2.985 1.00 94.88 93 GLU A O 1
ATOM 727 N N . THR A 1 94 ? 11.514 -4.490 -1.491 1.00 95.00 94 THR A N 1
ATOM 728 C CA . THR A 1 94 ? 11.461 -5.449 -0.381 1.00 95.00 94 THR A CA 1
ATOM 729 C C . THR A 1 94 ? 10.021 -5.804 -0.003 1.00 95.00 94 THR A C 1
ATOM 731 O O . THR A 1 94 ? 9.712 -6.980 0.161 1.00 95.00 94 THR A O 1
ATOM 734 N N . ILE A 1 95 ? 9.127 -4.815 0.105 1.00 96.50 95 ILE A N 1
ATOM 735 C CA . ILE A 1 95 ? 7.707 -5.035 0.427 1.00 96.50 95 ILE A CA 1
ATOM 736 C C . ILE A 1 95 ? 7.038 -5.913 -0.635 1.00 96.50 95 ILE A C 1
ATOM 738 O O . ILE A 1 95 ? 6.312 -6.844 -0.287 1.00 96.50 95 ILE A O 1
ATOM 742 N N . LEU A 1 96 ? 7.278 -5.635 -1.918 1.00 95.94 96 LEU A N 1
ATOM 743 C CA . LEU A 1 96 ? 6.712 -6.410 -3.021 1.00 95.94 96 LEU A CA 1
ATOM 744 C C . LEU A 1 96 ? 7.196 -7.866 -2.957 1.00 95.94 96 LEU A C 1
ATOM 746 O O . LEU A 1 96 ? 6.374 -8.781 -2.978 1.00 95.94 96 LEU A O 1
ATOM 750 N N . ALA A 1 97 ? 8.500 -8.082 -2.758 1.00 94.44 97 ALA A N 1
ATOM 751 C CA . ALA A 1 97 ? 9.073 -9.419 -2.614 1.00 94.44 97 ALA A CA 1
ATOM 752 C C . ALA A 1 97 ? 8.530 -10.180 -1.387 1.00 94.44 97 ALA A C 1
ATOM 754 O O . ALA A 1 97 ? 8.114 -11.333 -1.510 1.00 94.44 97 ALA A O 1
ATOM 755 N N . GLU A 1 98 ? 8.474 -9.542 -0.210 1.00 95.12 98 GLU A N 1
ATOM 756 C CA . GLU A 1 98 ? 7.942 -10.139 1.029 1.00 95.12 98 GLU A CA 1
ATOM 757 C C . GLU A 1 98 ? 6.477 -10.578 0.887 1.00 95.12 98 GLU A C 1
ATOM 759 O O . GLU A 1 98 ? 6.070 -11.594 1.454 1.00 95.12 98 GLU A O 1
ATOM 764 N N . ASN A 1 99 ? 5.689 -9.830 0.110 1.00 95.75 99 ASN A N 1
ATOM 765 C CA . ASN A 1 99 ? 4.272 -10.106 -0.121 1.00 95.75 99 ASN A CA 1
ATOM 766 C C . ASN A 1 99 ? 4.009 -10.931 -1.389 1.00 95.75 99 ASN A C 1
ATOM 768 O O . ASN A 1 99 ? 2.848 -11.127 -1.740 1.00 95.75 99 ASN A O 1
ATOM 772 N N . ARG A 1 100 ? 5.062 -11.456 -2.038 1.00 94.56 100 ARG A N 1
ATOM 773 C CA . ARG A 1 100 ? 4.977 -12.273 -3.263 1.00 94.56 100 ARG A CA 1
ATOM 774 C C . ARG A 1 100 ? 4.223 -11.571 -4.397 1.00 94.56 100 ARG A C 1
ATOM 776 O O . ARG A 1 100 ? 3.471 -12.212 -5.122 1.00 94.56 100 ARG A O 1
ATOM 783 N N . VAL A 1 101 ? 4.412 -10.260 -4.506 1.00 94.50 101 VAL A N 1
ATOM 784 C CA . VAL A 1 101 ? 3.902 -9.466 -5.621 1.00 94.50 101 VAL A CA 1
ATOM 785 C C . VAL A 1 101 ? 4.925 -9.507 -6.746 1.00 94.50 101 VAL A C 1
ATOM 787 O O . VAL A 1 101 ? 6.063 -9.067 -6.568 1.00 94.50 101 VAL A O 1
ATOM 790 N N . ASP A 1 102 ? 4.508 -10.000 -7.908 1.00 93.06 102 ASP A N 1
ATOM 791 C CA . ASP A 1 102 ? 5.371 -10.072 -9.083 1.00 93.06 102 ASP A CA 1
ATOM 792 C C . ASP A 1 102 ? 5.638 -8.669 -9.655 1.00 93.06 102 ASP A C 1
ATOM 794 O O . ASP A 1 102 ? 4.718 -7.933 -10.037 1.00 93.06 102 ASP A O 1
ATOM 798 N N . PHE A 1 103 ? 6.917 -8.297 -9.746 1.00 93.31 103 PHE A N 1
ATOM 799 C CA . PHE A 1 103 ? 7.364 -7.031 -10.326 1.00 93.31 103 PHE A CA 1
ATOM 800 C C . PHE A 1 103 ? 8.661 -7.197 -11.125 1.00 93.31 103 PHE A C 1
ATOM 802 O O . PHE A 1 103 ? 9.477 -8.078 -10.855 1.00 93.31 103 PHE A O 1
ATOM 809 N N . GLU A 1 104 ? 8.861 -6.325 -12.110 1.00 92.38 104 GLU A N 1
ATOM 810 C CA . GLU A 1 104 ? 10.098 -6.232 -12.880 1.00 92.38 104 GLU A CA 1
ATOM 811 C C . GLU A 1 104 ? 10.951 -5.079 -12.320 1.00 92.38 104 GLU A C 1
ATOM 813 O O . GLU A 1 104 ? 10.507 -3.937 -12.354 1.00 92.38 104 GLU A O 1
ATOM 818 N N . PRO A 1 105 ? 12.177 -5.309 -11.813 1.00 88.44 105 PRO A N 1
ATOM 819 C CA . PRO A 1 105 ? 13.012 -4.237 -11.250 1.00 88.44 105 PRO A CA 1
ATOM 820 C C . PRO A 1 105 ? 13.598 -3.304 -12.324 1.00 88.44 105 PRO A C 1
ATOM 822 O O . PRO A 1 105 ? 14.073 -2.206 -12.029 1.00 88.44 105 PRO A O 1
ATOM 825 N N . ILE A 1 106 ? 13.596 -3.746 -13.584 1.00 90.12 106 ILE A N 1
ATOM 826 C CA . ILE A 1 106 ? 14.016 -2.966 -14.746 1.00 90.12 106 ILE A CA 1
ATOM 827 C C . ILE A 1 106 ? 13.038 -3.256 -15.881 1.00 90.12 106 ILE A C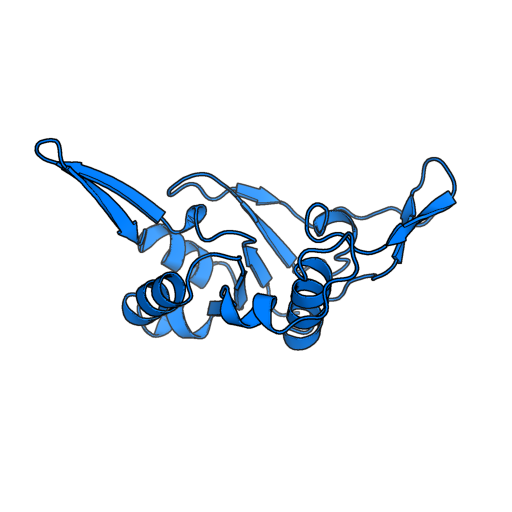 1
ATOM 829 O O . ILE A 1 106 ? 12.906 -4.406 -16.292 1.00 90.12 106 ILE A O 1
ATOM 833 N N . ILE A 1 107 ? 12.418 -2.211 -16.426 1.00 88.06 107 ILE A N 1
ATOM 834 C CA . ILE A 1 107 ? 11.523 -2.303 -17.587 1.00 88.06 107 ILE A CA 1
ATOM 835 C C . ILE A 1 107 ? 12.146 -1.620 -18.800 1.00 88.06 107 ILE A C 1
ATOM 837 O O . ILE A 1 107 ? 12.979 -0.721 -18.667 1.00 88.06 107 ILE A O 1
ATOM 841 N N . THR A 1 108 ? 11.708 -2.015 -19.994 1.00 84.38 108 THR A N 1
ATOM 842 C CA . THR A 1 108 ? 12.063 -1.338 -21.249 1.00 84.38 108 THR A CA 1
ATOM 843 C C . THR A 1 108 ? 10.895 -0.470 -21.706 1.00 84.38 108 THR A C 1
ATOM 845 O O . THR A 1 108 ? 9.778 -0.961 -21.870 1.00 84.38 108 THR A O 1
ATOM 848 N N . VAL A 1 109 ? 11.132 0.824 -21.921 1.00 77.06 109 VAL A N 1
ATOM 849 C CA . VAL A 1 109 ? 10.094 1.763 -22.359 1.00 77.06 109 VAL A CA 1
ATOM 850 C C . VAL A 1 109 ? 9.878 1.630 -23.864 1.00 77.06 109 VAL A C 1
ATOM 852 O O . VAL A 1 109 ? 10.790 1.842 -24.667 1.00 77.06 109 VAL A O 1
ATOM 855 N N . ALA A 1 110 ? 8.634 1.340 -24.253 1.00 64.50 110 ALA A N 1
ATOM 856 C CA . ALA A 1 110 ? 8.242 1.033 -25.631 1.00 64.50 110 ALA A CA 1
ATOM 857 C C . ALA A 1 110 ? 8.572 2.124 -26.674 1.00 64.50 110 ALA A C 1
ATOM 859 O O . ALA A 1 110 ? 8.586 1.834 -27.864 1.00 64.50 110 ALA A O 1
ATOM 860 N N . ARG A 1 111 ? 8.836 3.376 -26.264 1.00 62.19 111 ARG A N 1
ATOM 861 C CA . ARG A 1 111 ? 9.106 4.503 -27.181 1.00 62.19 111 ARG A CA 1
ATOM 862 C C . ARG A 1 111 ? 10.585 4.811 -27.444 1.00 62.19 111 ARG A C 1
ATOM 864 O O . ARG A 1 111 ? 10.867 5.785 -28.129 1.00 62.19 111 ARG A O 1
ATOM 871 N N . GLY A 1 112 ? 11.521 3.992 -26.967 1.00 64.25 112 GLY A N 1
ATOM 872 C CA . GLY A 1 112 ? 12.942 4.236 -27.255 1.00 64.25 112 GLY A CA 1
ATOM 873 C C . GLY A 1 112 ? 13.915 3.132 -26.861 1.00 64.25 112 GLY A C 1
ATOM 874 O O . GLY A 1 112 ? 15.117 3.341 -26.962 1.00 64.25 112 GLY A O 1
ATOM 875 N N . GLY A 1 113 ? 13.433 1.984 -26.365 1.00 75.19 113 GLY A N 1
ATOM 876 C CA . GLY A 1 113 ? 14.313 0.926 -25.855 1.00 75.19 113 GLY A CA 1
ATOM 877 C C . GLY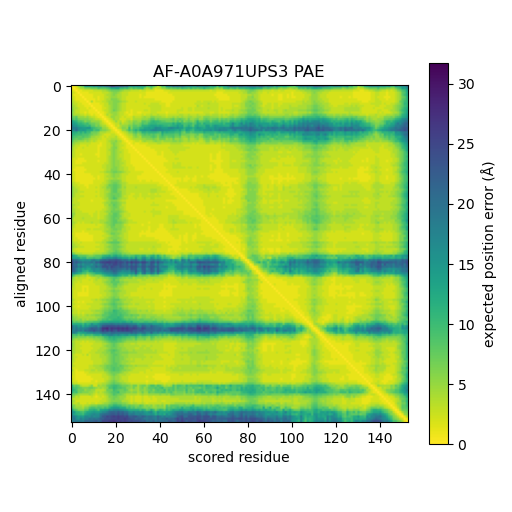 A 1 113 ? 15.055 1.313 -24.569 1.00 75.19 113 GLY A C 1
ATOM 878 O O . GLY A 1 113 ? 15.917 0.569 -24.104 1.00 75.19 113 GLY A O 1
ATOM 879 N N . GLU A 1 114 ? 14.724 2.467 -23.984 1.00 83.38 114 GLU A N 1
ATOM 880 C CA . GLU A 1 114 ? 15.334 2.953 -22.755 1.00 83.38 114 GLU A CA 1
ATOM 881 C C . GLU A 1 114 ? 14.957 2.034 -21.592 1.00 83.38 114 GLU A C 1
ATOM 883 O O . GLU A 1 114 ? 13.782 1.717 -21.377 1.00 83.38 114 GLU A O 1
ATOM 888 N N . LYS A 1 115 ? 15.967 1.604 -20.834 1.00 88.00 115 LYS A N 1
ATOM 889 C CA . LYS A 1 115 ? 15.771 0.810 -19.625 1.00 88.00 115 LYS A CA 1
ATOM 890 C C . LYS A 1 115 ? 15.556 1.740 -18.439 1.00 88.00 115 LYS A C 1
ATOM 892 O O . LYS A 1 115 ? 16.447 2.512 -18.095 1.00 88.00 115 LYS A O 1
ATOM 897 N N . ARG A 1 116 ? 14.406 1.624 -17.779 1.00 88.81 116 ARG A N 1
ATOM 898 C CA . ARG A 1 116 ? 14.113 2.321 -16.520 1.00 88.81 116 ARG A CA 1
ATOM 899 C C . ARG A 1 116 ? 14.270 1.352 -15.359 1.00 88.81 116 ARG A C 1
ATOM 901 O O . ARG A 1 116 ? 13.728 0.252 -15.407 1.00 88.81 116 ARG A O 1
ATOM 908 N N . LYS A 1 117 ? 14.999 1.770 -14.323 1.00 90.69 117 LYS A N 1
ATOM 909 C CA . LYS A 1 117 ? 15.026 1.074 -13.029 1.00 90.69 117 LYS A CA 1
ATOM 910 C C . LYS A 1 117 ? 13.748 1.365 -12.250 1.00 90.69 117 LYS A C 1
ATOM 912 O O . LYS A 1 117 ? 13.136 2.412 -12.468 1.00 90.69 117 LYS A O 1
ATOM 917 N N . PHE A 1 118 ? 13.397 0.458 -11.346 1.00 91.00 118 PHE A N 1
ATOM 918 C CA . PHE A 1 118 ? 12.266 0.594 -10.441 1.00 91.00 118 PHE A CA 1
ATOM 919 C C . PHE A 1 118 ? 12.251 1.961 -9.744 1.00 91.00 118 PHE A C 1
ATOM 921 O O . PHE A 1 118 ? 13.228 2.381 -9.122 1.00 91.00 118 PHE A O 1
ATOM 928 N N . ASP A 1 119 ? 11.114 2.642 -9.848 1.00 90.94 119 ASP A N 1
ATOM 929 C CA . ASP A 1 119 ? 10.813 3.868 -9.117 1.00 90.94 119 ASP A CA 1
ATOM 930 C C . ASP A 1 119 ? 9.458 3.691 -8.444 1.00 90.94 119 ASP A C 1
ATOM 932 O O . ASP A 1 119 ? 8.437 3.504 -9.113 1.00 90.94 119 ASP A O 1
ATOM 936 N N . TRP A 1 120 ? 9.438 3.785 -7.115 1.00 91.69 120 TRP A N 1
ATOM 937 C CA . TRP A 1 120 ? 8.213 3.640 -6.337 1.00 91.69 120 TRP A CA 1
ATOM 938 C C . TRP A 1 120 ? 7.121 4.646 -6.741 1.00 91.69 120 TRP A C 1
ATOM 940 O O . TRP A 1 120 ? 5.936 4.359 -6.568 1.00 91.69 120 TRP A O 1
ATOM 950 N N . ARG A 1 121 ? 7.489 5.811 -7.298 1.00 90.50 121 ARG A N 1
ATOM 951 C CA . ARG A 1 121 ? 6.532 6.823 -7.787 1.00 90.50 121 ARG A CA 1
ATOM 952 C C . ARG A 1 121 ? 5.761 6.360 -9.018 1.00 90.50 121 ARG A C 1
ATOM 954 O O . ARG A 1 121 ? 4.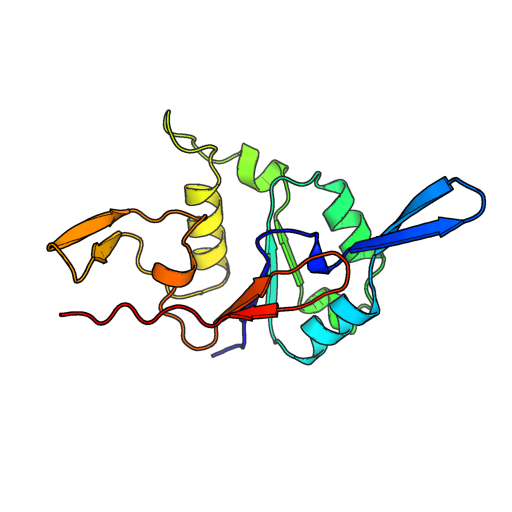661 6.844 -9.260 1.00 90.50 121 ARG A O 1
ATOM 961 N N . ALA A 1 122 ? 6.339 5.442 -9.785 1.00 90.12 122 ALA A N 1
ATOM 962 C CA . ALA A 1 122 ? 5.765 4.872 -10.996 1.00 90.12 122 ALA A CA 1
ATOM 963 C C . ALA A 1 122 ? 5.578 3.353 -10.861 1.00 90.12 122 ALA A C 1
ATOM 965 O O . ALA A 1 122 ? 5.616 2.639 -11.855 1.00 90.12 122 ALA A O 1
ATOM 966 N N . MET A 1 123 ? 5.376 2.852 -9.637 1.00 91.88 123 MET A N 1
ATOM 967 C CA . MET A 1 123 ? 5.302 1.419 -9.322 1.00 91.88 123 MET A CA 1
ATOM 968 C C . MET A 1 123 ? 4.275 0.654 -10.169 1.00 91.88 123 MET A C 1
ATOM 970 O O . MET A 1 123 ? 4.492 -0.512 -10.487 1.00 91.88 123 MET A O 1
ATOM 974 N N . GLU A 1 124 ? 3.197 1.321 -10.586 1.00 92.19 124 GLU A N 1
ATOM 975 C CA . GLU A 1 124 ? 2.185 0.775 -11.499 1.00 92.19 124 GLU A CA 1
ATOM 976 C C . GLU A 1 124 ? 2.761 0.289 -12.835 1.00 92.19 124 GLU A C 1
ATOM 978 O O . GLU A 1 124 ? 2.177 -0.608 -13.433 1.00 92.19 124 GLU A O 1
ATOM 983 N N . ASP A 1 125 ? 3.876 0.862 -13.301 1.00 90.50 125 ASP A N 1
ATOM 984 C CA . ASP A 1 125 ? 4.559 0.462 -14.539 1.00 90.50 125 ASP A CA 1
ATOM 985 C C . ASP A 1 125 ? 5.430 -0.798 -14.349 1.00 90.50 125 ASP A C 1
ATOM 987 O O . ASP A 1 125 ? 5.774 -1.458 -15.327 1.00 90.50 125 ASP A O 1
ATOM 991 N N . PHE A 1 126 ? 5.829 -1.108 -13.109 1.00 93.00 126 PHE A N 1
ATOM 992 C CA . PHE A 1 126 ? 6.791 -2.173 -12.794 1.00 93.00 126 PHE A CA 1
ATOM 993 C C . PHE A 1 126 ? 6.130 -3.431 -12.228 1.00 93.00 126 PHE A C 1
ATOM 995 O O . PHE A 1 126 ? 6.670 -4.526 -12.375 1.00 93.00 126 PHE A O 1
ATOM 1002 N N . VAL A 1 127 ? 4.977 -3.301 -11.568 1.00 92.94 127 VAL A N 1
ATOM 1003 C CA . VAL A 1 127 ? 4.217 -4.457 -11.079 1.00 92.94 127 VAL A CA 1
ATOM 1004 C C . VAL A 1 127 ? 3.560 -5.166 -12.261 1.00 92.94 127 VAL A C 1
ATOM 1006 O O . VAL A 1 127 ? 2.819 -4.558 -13.030 1.00 92.94 127 VAL A O 1
ATOM 1009 N N . VAL A 1 128 ? 3.821 -6.464 -12.400 1.00 92.25 128 VAL A N 1
ATOM 1010 C CA . VAL A 1 128 ? 3.268 -7.304 -13.478 1.00 92.25 128 VAL A CA 1
ATOM 1011 C C . VAL A 1 128 ? 2.189 -8.265 -12.984 1.00 92.25 128 VAL A C 1
ATOM 1013 O O . VAL A 1 128 ? 1.515 -8.900 -13.797 1.00 92.25 128 VAL A O 1
ATOM 1016 N N . ASP A 1 129 ? 1.987 -8.328 -11.669 1.00 91.62 129 ASP A N 1
ATOM 1017 C CA . ASP A 1 129 ? 0.935 -9.108 -11.029 1.00 91.62 129 ASP A CA 1
ATOM 1018 C C . ASP A 1 129 ? -0.475 -8.581 -11.405 1.00 91.62 129 ASP A C 1
ATOM 1020 O O . ASP A 1 129 ? -0.822 -7.434 -11.090 1.00 91.62 129 ASP A O 1
ATOM 1024 N N . PRO A 1 130 ? -1.322 -9.391 -12.076 1.00 91.00 130 PRO A N 1
ATOM 1025 C CA . PRO A 1 130 ? -2.671 -8.982 -12.476 1.00 91.00 130 PRO A CA 1
ATOM 1026 C C . PRO A 1 130 ? -3.652 -8.833 -11.297 1.00 91.00 130 PRO A C 1
ATOM 1028 O O . PRO A 1 130 ? -4.664 -8.120 -11.416 1.00 91.00 130 PRO A O 1
ATOM 1031 N N . ASP A 1 131 ? -3.363 -9.478 -10.165 1.00 93.81 131 ASP A N 1
ATOM 1032 C CA . ASP A 1 131 ? -4.209 -9.491 -8.972 1.00 93.81 131 ASP A CA 1
ATOM 1033 C C . ASP A 1 131 ? -3.935 -8.281 -8.057 1.00 93.81 131 ASP A C 1
ATOM 1035 O O . ASP A 1 131 ? -4.707 -8.009 -7.131 1.00 93.81 131 ASP A O 1
ATOM 1039 N N . VAL A 1 132 ? -2.923 -7.467 -8.381 1.00 95.81 132 VAL A N 1
ATOM 1040 C CA . VAL A 1 132 ? -2.645 -6.195 -7.705 1.00 95.81 132 VAL A CA 1
ATOM 1041 C C . VAL A 1 132 ? -3.581 -5.085 -8.178 1.00 95.81 132 VAL A C 1
ATOM 1043 O O . VAL A 1 132 ? -3.911 -4.933 -9.358 1.00 95.81 132 VAL A O 1
ATOM 1046 N N . THR A 1 133 ? -4.021 -4.272 -7.223 1.00 96.56 133 THR A N 1
ATOM 1047 C CA . THR A 1 133 ? -4.738 -3.020 -7.449 1.00 96.56 133 THR A CA 1
ATOM 1048 C C . THR A 1 133 ? -4.097 -1.920 -6.614 1.00 96.56 133 THR A C 1
ATOM 1050 O O . THR A 1 133 ? -3.991 -2.027 -5.395 1.00 96.56 133 THR A O 1
ATOM 1053 N N . PHE A 1 134 ? -3.700 -0.836 -7.261 1.00 95.94 134 PHE A N 1
ATOM 1054 C CA . PHE A 1 134 ? -3.234 0.366 -6.593 1.00 95.94 134 PHE A CA 1
ATOM 1055 C C . PHE A 1 134 ? -4.433 1.162 -6.106 1.00 95.94 134 PHE A C 1
ATOM 1057 O O . PHE A 1 134 ? -5.387 1.405 -6.848 1.00 95.94 134 PHE A O 1
ATOM 1064 N N . VAL A 1 135 ? -4.394 1.540 -4.836 1.00 94.94 135 VAL A N 1
ATOM 1065 C CA . VAL A 1 135 ? -5.438 2.319 -4.190 1.00 94.94 135 VAL A CA 1
ATOM 1066 C C . VAL A 1 135 ? -4.856 3.670 -3.814 1.00 94.94 135 VAL A C 1
ATOM 1068 O O . VAL A 1 135 ? -3.948 3.777 -2.989 1.00 94.94 135 VAL A O 1
ATOM 1071 N N . THR A 1 136 ? -5.392 4.713 -4.432 1.00 91.62 136 THR A N 1
ATOM 1072 C CA . THR A 1 136 ? -5.000 6.104 -4.198 1.00 91.62 136 THR A CA 1
ATOM 1073 C C . THR A 1 136 ? -6.212 6.924 -3.769 1.00 91.62 136 THR A C 1
ATOM 1075 O O . THR A 1 136 ? -7.332 6.418 -3.706 1.00 91.62 136 THR A O 1
ATOM 1078 N N . GLY A 1 137 ? -5.992 8.196 -3.445 1.00 84.25 137 GLY A N 1
ATOM 1079 C CA . GLY A 1 137 ? -7.065 9.150 -3.200 1.00 84.25 137 GLY A CA 1
ATOM 1080 C C . GLY A 1 137 ? -6.812 10.121 -2.069 1.00 84.25 137 GLY A C 1
ATOM 1081 O O . GLY A 1 137 ? -5.804 10.058 -1.360 1.00 84.25 137 GLY A O 1
ATOM 1082 N N . GLY A 1 138 ? -7.744 11.066 -1.970 1.00 80.19 138 GLY A N 1
ATOM 1083 C CA . GLY A 1 138 ? -7.823 12.018 -0.874 1.00 80.19 138 GLY A CA 1
ATOM 1084 C C . GLY A 1 138 ? -8.451 11.398 0.371 1.00 80.19 138 GLY A C 1
ATOM 1085 O O . GLY A 1 138 ? -8.739 10.204 0.429 1.00 80.19 138 GLY A O 1
ATOM 1086 N N . GLU A 1 139 ? -8.678 12.229 1.382 1.00 79.25 139 GLU A N 1
ATOM 1087 C CA . GLU A 1 139 ? -9.279 11.787 2.639 1.00 79.25 139 GLU A CA 1
ATOM 1088 C C . GLU A 1 139 ? -10.640 11.112 2.419 1.00 79.25 139 GLU A C 1
ATOM 1090 O O . GLU A 1 139 ? -11.580 11.712 1.897 1.00 79.25 139 GLU A O 1
ATOM 1095 N N . GLY A 1 140 ? -10.734 9.841 2.816 1.00 75.12 140 GLY A N 1
ATOM 1096 C CA . GLY A 1 140 ? -11.935 9.019 2.707 1.00 75.12 140 GLY A CA 1
ATOM 1097 C C . GLY A 1 140 ? -12.397 8.697 1.287 1.00 75.12 140 GLY A C 1
ATOM 1098 O O . GLY A 1 140 ? -13.506 8.190 1.132 1.00 75.12 140 GLY A O 1
ATOM 1099 N N . GLN A 1 141 ? -11.575 8.967 0.273 1.00 85.31 141 GLN A N 1
ATOM 1100 C CA . GLN A 1 141 ? -11.848 8.622 -1.118 1.00 85.31 141 GLN A CA 1
ATOM 1101 C C . GLN A 1 141 ? -10.915 7.499 -1.565 1.00 85.31 141 GLN A C 1
ATOM 1103 O O . GLN A 1 141 ? -9.699 7.598 -1.409 1.00 85.31 141 GLN A O 1
ATOM 1108 N N . LEU A 1 142 ? -11.490 6.439 -2.136 1.00 90.88 142 LEU A N 1
ATOM 1109 C CA . LEU A 1 142 ? -10.751 5.303 -2.680 1.00 90.88 142 LEU A CA 1
ATOM 1110 C C . LEU A 1 142 ? -10.853 5.316 -4.208 1.00 90.88 142 LEU A C 1
ATOM 1112 O O . LEU A 1 142 ? -11.928 5.093 -4.765 1.00 90.88 142 LEU A O 1
ATOM 1116 N N . PHE A 1 143 ? -9.731 5.538 -4.885 1.00 92.25 143 PHE A N 1
ATOM 1117 C CA . PHE A 1 143 ? -9.595 5.354 -6.327 1.00 92.25 143 PHE A CA 1
ATOM 1118 C C . PHE A 1 143 ? -8.774 4.103 -6.599 1.00 92.25 143 PHE A C 1
ATOM 1120 O O . PHE A 1 143 ? -7.754 3.870 -5.955 1.00 92.25 143 PHE A O 1
ATOM 1127 N N . TYR A 1 144 ? -9.223 3.304 -7.562 1.00 93.06 144 TYR A N 1
ATOM 1128 C CA . T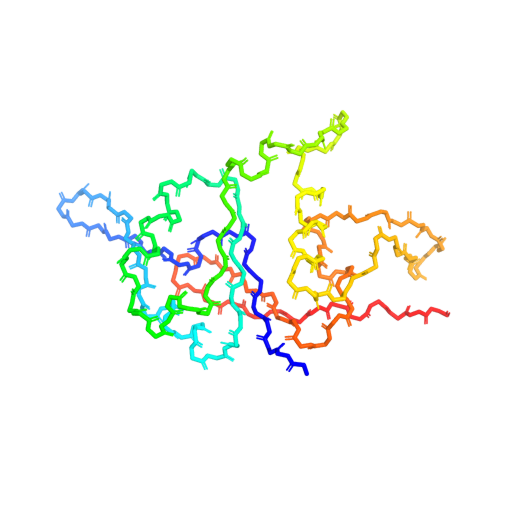YR A 1 144 ? -8.620 2.019 -7.891 1.00 93.06 144 TYR A CA 1
ATOM 1129 C C . TYR A 1 144 ? -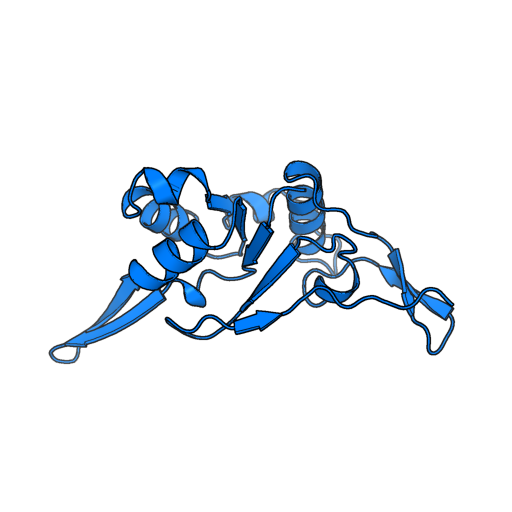7.977 2.098 -9.273 1.00 93.06 144 TYR A C 1
ATOM 1131 O O . TYR A 1 144 ? -8.667 2.358 -10.258 1.00 93.06 144 TYR A O 1
ATOM 1139 N N . ALA A 1 145 ? -6.679 1.832 -9.347 1.00 91.88 145 ALA A N 1
ATOM 1140 C CA . ALA A 1 145 ? -5.932 1.708 -10.589 1.00 91.88 145 ALA A CA 1
ATOM 1141 C C . ALA A 1 145 ? -5.330 0.303 -10.687 1.00 91.88 145 ALA A C 1
ATOM 1143 O O . ALA A 1 145 ? -4.851 -0.262 -9.704 1.00 91.88 145 ALA A O 1
ATOM 1144 N N . LYS A 1 146 ? -5.379 -0.296 -11.875 1.00 88.88 146 LYS A N 1
ATOM 1145 C CA . LYS A 1 146 ? -4.678 -1.553 -12.148 1.00 88.88 146 LYS A CA 1
ATOM 1146 C C . LYS A 1 146 ? -3.247 -1.256 -12.579 1.00 88.88 146 LYS A C 1
ATOM 1148 O O . LYS A 1 146 ? -3.001 -0.216 -13.186 1.00 88.88 146 LYS A O 1
ATOM 1153 N N . ALA A 1 147 ? -2.337 -2.187 -12.296 1.00 81.62 147 ALA A N 1
ATOM 1154 C CA . ALA A 1 147 ? -0.979 -2.116 -12.815 1.00 81.62 147 ALA A CA 1
ATOM 1155 C C . ALA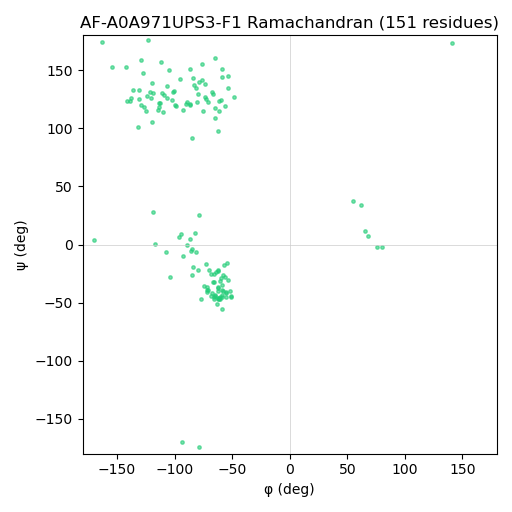 A 1 147 ? -1.010 -1.962 -14.345 1.00 81.62 147 ALA A C 1
ATOM 1157 O O . ALA A 1 147 ? -1.796 -2.618 -15.046 1.00 81.62 147 ALA A O 1
ATOM 1158 N N . ARG A 1 148 ? -0.197 -1.048 -14.871 1.00 76.19 148 ARG A N 1
ATOM 1159 C CA . ARG A 1 148 ? -0.133 -0.781 -16.303 1.00 76.19 148 ARG A CA 1
ATOM 1160 C C . ARG A 1 148 ? 0.635 -1.920 -16.947 1.00 76.19 148 ARG A C 1
ATOM 1162 O O . ARG A 1 148 ? 1.832 -2.066 -16.741 1.00 76.19 148 ARG A O 1
ATOM 1169 N N . LYS A 1 149 ? -0.039 -2.705 -17.791 1.00 63.25 149 LYS A N 1
ATOM 1170 C CA . LYS A 1 149 ? 0.654 -3.655 -18.666 1.00 63.25 149 LYS A CA 1
ATOM 1171 C C . LYS A 1 149 ? 1.557 -2.874 -19.617 1.00 63.25 149 LYS A C 1
ATOM 1173 O O . LYS A 1 149 ? 1.096 -2.390 -20.653 1.00 63.25 149 LYS A O 1
ATOM 1178 N N . VAL A 1 150 ? 2.840 -2.770 -19.287 1.00 60.03 150 VAL A N 1
ATOM 1179 C CA . VAL A 1 150 ? 3.859 -2.372 -20.254 1.00 60.03 150 VAL A CA 1
ATOM 1180 C C . VAL A 1 150 ? 3.889 -3.483 -21.298 1.00 60.03 150 VAL A C 1
ATOM 1182 O O . VAL A 1 150 ? 4.258 -4.621 -21.011 1.00 60.03 150 VAL A O 1
ATOM 1185 N N . ARG A 1 151 ? 3.389 -3.192 -22.504 1.00 51.59 151 ARG A N 1
ATOM 1186 C CA . ARG A 1 151 ? 3.463 -4.140 -23.617 1.00 51.59 151 ARG A CA 1
ATOM 1187 C C . ARG A 1 151 ? 4.944 -4.392 -23.891 1.00 51.59 151 ARG A C 1
ATOM 1189 O O . ARG A 1 151 ? 5.648 -3.463 -24.280 1.00 51.59 151 ARG A O 1
ATOM 1196 N N . LYS A 1 152 ? 5.401 -5.626 -23.665 1.00 48.97 152 LYS A N 1
ATOM 1197 C CA . LYS A 1 152 ? 6.690 -6.089 -24.184 1.00 48.97 152 LYS A CA 1
ATOM 1198 C C . LYS A 1 152 ? 6.611 -5.981 -25.710 1.00 48.97 152 LYS A C 1
ATOM 1200 O O . LYS A 1 152 ? 5.626 -6.444 -26.289 1.00 48.97 152 LYS A O 1
ATOM 1205 N N . ALA A 1 153 ? 7.558 -5.252 -26.298 1.00 50.84 153 ALA A N 1
ATOM 1206 C CA . ALA A 1 153 ? 7.731 -5.189 -27.745 1.00 50.84 153 ALA A CA 1
ATOM 1207 C C . ALA A 1 153 ? 8.251 -6.533 -28.262 1.00 50.84 153 ALA A C 1
ATOM 1209 O O . ALA A 1 153 ? 9.009 -7.183 -27.502 1.00 50.84 153 ALA A O 1
#

Foldseek 3Di:
DFQEEEEAACFLQWDWDDDPNDIDIDGPQVSLVVVLVVGQAYEHEYQADVVVVVRVLVPHDPSSNVRYDYHYNVLQCPADDDPPRSSVQVSVVVVCVVVVFDWAQWDQQPPPRDIDGGDPVLRLATGPHQSYWYWDDHHNDTDTDHRDPRDDD

Secondary structure (DSSP, 8-state):
---EEEESSSGGGEEEEEETTEEEEEE-HHHHHHHHHH-SEEEEE-SS-HHHHHHHHHHS-HHHHTTEEEE-HHHHHTS---TT--SHHHHHHHHHHHTT--B-SEEE-TTT-PEEEP-GGGGGGTB--TTEEEEE-STT--EEEE-------

Sequence (153 aa):
MASVAILTSTSPLRKTSSQGGVTKQRLNIDAAIQLADKFDVVIVASTAADEVFDHIARNLPRSARIRYRFYGRSFFAKRRSDANDDGRSSGWETILAENRVDFEPIITVARGGEKRKFDWRAMEDFVVDPDVTFVTGGEGQLFYAKARKVRKA

pLDDT: mean 88.08, std 10.77, range [48.97, 98.12]

Radius of gyration: 16.52 Å; Cα contacts (8 Å, |Δi|>4): 264; chains: 1; bounding box: 39×41×45 Å

Mean predicted aligned error: 5.71 Å

Solvent-accessible surface area (backbone atoms only — not comparable to full-atom values): 8558 Å² total; per-residue (Å²): 132,75,36,32,35,41,21,74,49,67,45,28,39,25,35,79,46,76,58,95,92,45,79,43,81,40,78,28,60,67,55,47,45,55,49,32,76,75,26,62,32,38,40,38,36,35,79,52,59,47,65,60,52,52,51,51,54,73,72,42,56,69,85,37,40,76,26,53,45,79,40,30,26,70,61,30,72,74,36,78,53,56,102,88,40,88,4,49,40,61,34,47,56,49,52,33,57,78,68,72,49,47,60,45,65,61,47,67,42,85,90,72,72,48,74,45,68,63,43,64,92,54,40,45,61,32,34,69,38,85,51,40,32,39,44,45,54,52,65,60,33,84,42,82,42,67,43,43,81,70,65,82,129